Protein AF-A0A835IR93-F1 (afdb_monomer)

Structure (mmCIF, N/CA/C/O backbone):
data_AF-A0A835IR93-F1
#
_entry.id   AF-A0A835IR93-F1
#
loop_
_atom_site.group_PDB
_atom_site.id
_atom_site.type_symbol
_atom_site.label_atom_id
_atom_site.label_alt_id
_atom_site.label_comp_id
_atom_site.label_asym_id
_atom_site.label_entity_id
_atom_site.label_seq_id
_atom_site.pdbx_PDB_ins_code
_atom_site.Cartn_x
_atom_site.Cartn_y
_atom_site.Cartn_z
_atom_site.occupancy
_atom_site.B_iso_or_equiv
_atom_site.auth_seq_id
_atom_site.auth_comp_id
_atom_site.auth_asym_id
_atom_site.auth_atom_id
_atom_site.pdbx_PDB_model_num
ATOM 1 N N . MET A 1 1 ? 4.627 -2.041 6.752 1.00 59.19 1 MET A N 1
ATOM 2 C CA . MET A 1 1 ? 4.363 -0.777 6.028 1.00 59.19 1 MET A CA 1
ATOM 3 C C . MET A 1 1 ? 5.658 -0.042 5.665 1.00 59.19 1 MET A C 1
ATOM 5 O O . MET A 1 1 ? 5.769 0.355 4.519 1.00 59.19 1 MET A O 1
ATOM 9 N N . GLY A 1 2 ? 6.655 0.078 6.559 1.00 70.69 2 GLY A N 1
ATOM 10 C CA . GLY A 1 2 ? 7.884 0.854 6.286 1.00 70.69 2 GLY A CA 1
ATOM 11 C C . GLY A 1 2 ? 8.776 0.344 5.141 1.00 70.69 2 GLY A C 1
ATOM 12 O O . GLY A 1 2 ? 9.080 1.105 4.232 1.00 70.69 2 GLY A O 1
ATOM 13 N N . LEU A 1 3 ? 9.144 -0.945 5.139 1.00 78.69 3 LEU A N 1
ATOM 14 C CA . LEU A 1 3 ? 10.035 -1.520 4.114 1.00 78.69 3 LEU A CA 1
ATOM 15 C C . LEU A 1 3 ? 9.452 -1.442 2.692 1.00 78.69 3 LEU A C 1
ATOM 17 O O . LEU A 1 3 ? 10.138 -1.020 1.769 1.00 78.69 3 LEU A O 1
ATOM 21 N N . GLY A 1 4 ? 8.171 -1.787 2.525 1.00 78.69 4 GLY A N 1
ATOM 22 C CA . GLY A 1 4 ? 7.504 -1.720 1.219 1.00 78.69 4 GLY A CA 1
ATOM 23 C C . GLY A 1 4 ? 7.397 -0.294 0.669 1.00 78.69 4 GLY A C 1
ATOM 24 O O . GLY A 1 4 ? 7.617 -0.081 -0.519 1.00 78.69 4 GLY A O 1
ATOM 25 N N . TYR A 1 5 ? 7.126 0.693 1.531 1.00 81.75 5 TYR A N 1
ATOM 26 C CA . TYR A 1 5 ? 7.089 2.098 1.121 1.00 81.75 5 TYR A CA 1
ATOM 27 C C . TYR A 1 5 ? 8.479 2.624 0.733 1.00 81.75 5 TYR A C 1
ATOM 29 O O . TYR A 1 5 ? 8.605 3.306 -0.278 1.00 81.75 5 TYR A O 1
ATOM 37 N N . ALA A 1 6 ? 9.528 2.260 1.479 1.00 85.31 6 ALA A N 1
ATOM 38 C CA . ALA A 1 6 ? 10.903 2.647 1.161 1.00 85.31 6 ALA A CA 1
ATOM 39 C C . ALA A 1 6 ? 11.364 2.091 -0.198 1.00 85.31 6 ALA A C 1
ATOM 41 O O . ALA A 1 6 ? 11.922 2.829 -1.007 1.00 85.31 6 ALA A O 1
ATOM 42 N N . LEU A 1 7 ? 11.072 0.814 -0.475 1.00 86.31 7 LEU A N 1
ATOM 43 C CA . LEU A 1 7 ? 11.354 0.194 -1.774 1.00 86.31 7 LEU A CA 1
ATOM 44 C C . LEU A 1 7 ? 10.562 0.865 -2.906 1.00 86.31 7 LEU A C 1
ATOM 46 O O . LEU A 1 7 ? 11.132 1.164 -3.953 1.00 86.31 7 LEU A O 1
ATOM 50 N N . GLY A 1 8 ? 9.278 1.163 -2.680 1.00 84.94 8 GLY A N 1
ATOM 51 C CA . GLY A 1 8 ? 8.444 1.889 -3.641 1.00 84.94 8 GLY A CA 1
ATOM 52 C C . GLY A 1 8 ? 8.968 3.297 -3.942 1.00 84.94 8 GLY A C 1
ATOM 53 O O . GLY A 1 8 ? 9.052 3.683 -5.104 1.00 84.94 8 GLY A O 1
ATOM 54 N N . PHE A 1 9 ? 9.387 4.042 -2.916 1.00 88.31 9 PHE A N 1
ATOM 55 C CA . PHE A 1 9 ? 9.979 5.376 -3.062 1.00 88.31 9 PHE A CA 1
ATOM 56 C C . PHE A 1 9 ? 11.307 5.332 -3.828 1.00 88.31 9 PHE A C 1
ATOM 58 O O . PHE A 1 9 ? 11.512 6.119 -4.751 1.00 88.31 9 PHE A O 1
ATOM 65 N N . ALA A 1 10 ? 12.190 4.383 -3.499 1.00 89.69 10 ALA A N 1
ATOM 66 C CA . ALA A 1 10 ? 13.460 4.208 -4.200 1.00 89.69 10 ALA A CA 1
ATOM 67 C C . ALA A 1 10 ? 13.247 3.863 -5.685 1.00 89.69 10 ALA A C 1
ATOM 69 O O . ALA A 1 10 ? 13.879 4.465 -6.558 1.00 89.69 10 ALA A O 1
ATOM 70 N N . GLY A 1 11 ? 12.318 2.948 -5.980 1.00 85.75 11 GLY A N 1
ATOM 71 C CA . GLY A 1 11 ? 11.930 2.598 -7.348 1.00 85.75 11 GLY A CA 1
ATOM 72 C C . GLY A 1 11 ? 11.356 3.787 -8.119 1.00 85.75 11 GLY A C 1
ATOM 73 O O . GLY A 1 11 ? 11.765 4.038 -9.250 1.00 85.75 11 GLY A O 1
ATOM 74 N N . PHE A 1 12 ? 10.483 4.575 -7.488 1.00 87.31 12 PHE A N 1
ATOM 75 C CA . PHE A 1 12 ? 9.892 5.775 -8.082 1.00 87.31 1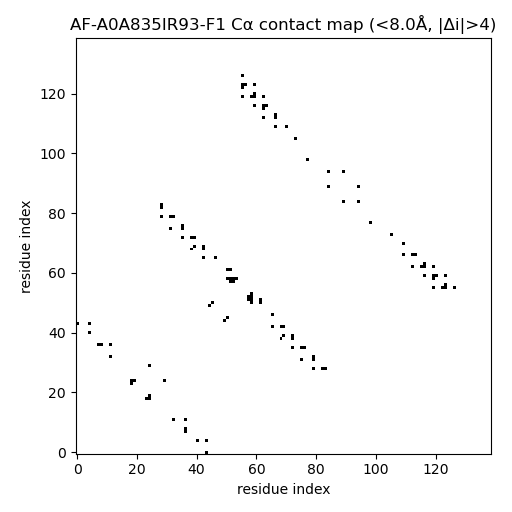2 PHE A CA 1
ATOM 76 C C . PHE A 1 12 ? 10.944 6.841 -8.431 1.00 87.31 12 PHE A C 1
ATOM 78 O O . PHE A 1 12 ? 10.988 7.311 -9.568 1.00 87.31 12 PHE A O 1
ATOM 85 N N . VAL A 1 13 ? 11.847 7.175 -7.500 1.00 88.69 13 VAL A N 1
ATOM 86 C CA . VAL A 1 13 ? 12.947 8.131 -7.746 1.00 88.69 13 VAL A CA 1
ATOM 87 C C . VAL A 1 13 ? 13.867 7.641 -8.864 1.00 88.69 13 VAL A C 1
ATOM 89 O O . VAL A 1 13 ? 14.269 8.417 -9.733 1.00 88.69 13 VAL A O 1
ATOM 92 N N . THR A 1 14 ? 14.171 6.343 -8.873 1.00 87.75 14 THR A N 1
ATOM 93 C CA . THR A 1 14 ? 14.994 5.722 -9.918 1.00 87.75 14 THR A CA 1
ATOM 94 C C . THR A 1 14 ? 14.313 5.822 -11.285 1.00 87.75 14 THR A C 1
ATOM 96 O O . THR A 1 14 ? 14.947 6.239 -12.254 1.00 87.75 14 THR A O 1
ATOM 99 N N . GLY A 1 15 ? 13.008 5.537 -11.354 1.00 81.31 15 GLY A N 1
ATOM 100 C CA . GLY A 1 15 ? 12.198 5.662 -12.567 1.00 81.31 15 GLY A CA 1
ATOM 101 C C . GLY A 1 15 ? 12.131 7.093 -13.108 1.00 81.31 15 GLY A C 1
ATOM 102 O O . GLY A 1 15 ? 12.300 7.301 -14.309 1.00 81.31 15 GLY A O 1
ATOM 103 N N . LEU A 1 16 ? 11.982 8.099 -12.235 1.00 84.38 16 LEU A N 1
ATOM 104 C CA . LEU A 1 16 ? 12.033 9.512 -12.636 1.00 84.38 16 LEU A CA 1
ATOM 105 C C . LEU A 1 16 ? 13.399 9.894 -13.223 1.00 84.38 16 LEU A C 1
ATOM 107 O O . LEU A 1 16 ? 13.461 10.584 -14.242 1.00 84.38 16 LEU A O 1
ATOM 111 N N . LYS A 1 17 ? 14.492 9.420 -12.610 1.00 83.38 17 LYS A N 1
ATOM 112 C CA . LYS A 1 17 ? 15.857 9.702 -13.074 1.00 83.38 17 LYS A CA 1
ATOM 113 C C . LYS A 1 17 ? 16.128 9.090 -14.454 1.00 83.38 17 LYS A C 1
ATOM 115 O O . LYS A 1 17 ? 16.646 9.785 -15.323 1.00 83.38 17 LYS A O 1
ATOM 120 N N . LEU A 1 18 ? 15.717 7.839 -14.674 1.00 81.00 18 LEU A N 1
ATOM 121 C CA . LEU A 1 18 ? 15.824 7.142 -15.967 1.00 81.00 18 LEU A CA 1
ATOM 122 C C . LEU A 1 18 ? 14.945 7.777 -17.061 1.00 81.00 18 LEU A C 1
ATOM 124 O O . LEU A 1 18 ? 15.361 7.900 -18.216 1.00 81.00 18 LEU A O 1
ATOM 128 N N . GLY A 1 19 ? 13.735 8.220 -16.708 1.00 74.62 19 GLY A N 1
ATOM 129 C CA . GLY A 1 19 ? 12.828 8.901 -17.637 1.00 74.62 19 GLY A CA 1
ATOM 130 C C . GLY A 1 19 ? 13.312 10.293 -18.058 1.00 74.62 19 GLY A C 1
ATOM 131 O O . GLY A 1 19 ? 13.003 10.746 -19.156 1.00 74.62 19 GLY A O 1
ATOM 132 N N . SER A 1 20 ? 14.095 10.971 -17.214 1.00 73.00 20 SER A N 1
ATOM 133 C CA . SER A 1 20 ? 14.696 12.267 -17.550 1.00 73.00 20 SER A CA 1
ATOM 134 C C . SER A 1 20 ? 15.949 12.146 -18.424 1.00 73.00 20 SER A C 1
ATOM 136 O O . SER A 1 20 ? 16.279 13.105 -19.116 1.00 73.00 20 SER A O 1
ATOM 138 N N . SER A 1 21 ? 16.657 11.010 -18.393 1.00 67.69 21 SER A N 1
ATOM 139 C CA . SER A 1 21 ? 17.920 10.813 -19.122 1.00 67.69 21 SER A CA 1
ATOM 140 C C . SER A 1 21 ? 17.763 10.190 -20.513 1.00 67.69 21 SER A C 1
ATOM 142 O O . SER A 1 21 ? 18.691 10.250 -21.308 1.00 67.69 21 SER A O 1
ATOM 144 N N . SER A 1 22 ? 16.620 9.569 -20.812 1.00 61.94 22 SER A N 1
ATOM 145 C CA . SER A 1 22 ? 16.396 8.795 -22.046 1.00 61.94 22 SER A CA 1
ATOM 146 C C . SER A 1 22 ? 15.860 9.612 -23.230 1.00 61.94 22 SER A C 1
ATOM 148 O O . SER A 1 22 ? 15.735 9.073 -24.326 1.00 61.94 22 SER A O 1
ATOM 150 N N . GLY A 1 23 ? 15.530 10.896 -23.046 1.00 56.31 23 GLY A N 1
ATOM 151 C CA . GLY A 1 23 ? 15.059 11.798 -24.114 1.00 56.31 23 GLY A CA 1
ATOM 152 C C . GLY A 1 23 ? 13.662 11.491 -24.684 1.00 56.31 23 GLY A C 1
ATOM 153 O O . GLY A 1 23 ? 13.033 12.379 -25.254 1.00 56.31 23 GLY A O 1
ATOM 154 N N . VAL A 1 24 ? 13.133 10.279 -24.480 1.00 57.88 24 VAL A N 1
ATOM 155 C CA . VAL A 1 24 ? 11.806 9.828 -24.925 1.00 57.88 24 VAL A CA 1
ATOM 156 C C . VAL A 1 24 ? 10.866 9.756 -23.721 1.00 57.88 24 VAL A C 1
ATOM 158 O O . VAL A 1 24 ? 10.928 8.829 -22.915 1.00 57.88 24 VAL A O 1
ATOM 161 N N . GLN A 1 25 ? 9.972 10.737 -23.578 1.00 60.19 25 GLN A N 1
ATOM 162 C CA . GLN A 1 25 ? 8.983 10.731 -22.498 1.00 60.19 25 GLN A CA 1
ATOM 163 C C . GLN A 1 25 ? 7.759 9.889 -22.877 1.00 60.19 25 GLN A C 1
ATOM 165 O O . GLN A 1 25 ? 6.899 10.326 -23.640 1.00 60.19 25 GLN A O 1
ATOM 170 N N . HIS A 1 26 ? 7.629 8.701 -22.282 1.00 64.62 26 HIS A N 1
ATOM 171 C CA . HIS A 1 26 ? 6.361 7.966 -22.267 1.00 64.62 26 HIS A CA 1
ATOM 172 C C . HIS A 1 26 ? 5.402 8.607 -21.254 1.00 64.62 26 HIS A C 1
ATOM 174 O O . HIS A 1 26 ? 5.277 8.174 -20.108 1.00 64.62 26 HIS A O 1
ATOM 180 N N . ASN A 1 27 ? 4.743 9.685 -21.685 1.00 70.25 27 ASN A N 1
ATOM 181 C CA . ASN A 1 27 ? 3.897 10.526 -20.833 1.00 70.25 27 ASN A CA 1
ATOM 182 C C . ASN A 1 27 ? 2.763 9.753 -20.142 1.00 70.25 27 ASN A C 1
ATOM 184 O O . ASN A 1 27 ? 2.454 10.041 -18.990 1.00 70.25 27 ASN A O 1
ATOM 188 N N . VAL A 1 28 ? 2.175 8.752 -20.807 1.00 74.00 28 VAL A N 1
ATOM 189 C CA . VAL A 1 28 ? 1.074 7.952 -20.241 1.00 74.00 28 VAL A CA 1
ATOM 190 C C . VAL A 1 28 ? 1.556 7.104 -19.061 1.00 74.00 28 VAL A C 1
ATOM 192 O O . VAL A 1 28 ? 1.031 7.253 -17.961 1.00 74.00 28 VAL A O 1
ATOM 195 N N . HIS A 1 29 ? 2.601 6.294 -19.262 1.00 78.88 29 HIS A N 1
ATOM 196 C CA . HIS A 1 29 ? 3.190 5.458 -18.212 1.00 78.88 29 HIS A CA 1
ATOM 197 C C . HIS A 1 29 ? 3.729 6.299 -17.046 1.00 78.88 29 HIS A C 1
ATOM 199 O O . HIS A 1 29 ? 3.488 5.994 -15.885 1.00 78.88 29 HIS A O 1
ATOM 205 N N . ARG A 1 30 ? 4.395 7.430 -17.326 1.00 79.06 30 ARG A N 1
ATOM 206 C CA . ARG A 1 30 ? 4.902 8.305 -16.258 1.00 79.06 30 ARG A CA 1
ATOM 207 C C . ARG A 1 30 ? 3.778 8.915 -15.421 1.00 79.06 30 ARG A C 1
ATOM 209 O O . ARG A 1 30 ? 3.895 8.975 -14.200 1.00 79.06 30 ARG A O 1
ATOM 216 N N . ASN A 1 31 ? 2.710 9.395 -16.055 1.00 82.62 31 ASN A N 1
ATOM 217 C CA . ASN A 1 31 ? 1.604 10.026 -15.338 1.00 82.62 31 ASN A CA 1
ATOM 218 C C . ASN A 1 31 ? 0.859 9.018 -14.468 1.00 82.62 31 ASN A C 1
ATOM 220 O O . ASN A 1 31 ? 0.522 9.325 -13.325 1.00 82.62 31 ASN A O 1
ATOM 224 N N . LEU A 1 32 ? 0.637 7.816 -14.987 1.00 84.44 32 LEU A N 1
ATOM 225 C CA . LEU A 1 32 ? -0.063 6.772 -14.261 1.00 84.44 32 LEU A CA 1
ATOM 226 C C . LEU A 1 32 ? 0.820 6.207 -13.116 1.00 84.44 32 LEU A C 1
ATOM 228 O O . LEU A 1 32 ? 0.306 6.018 -12.010 1.00 84.44 32 LEU A O 1
ATOM 232 N N . ALA A 1 33 ? 2.152 6.156 -13.274 1.00 84.75 33 ALA A N 1
ATOM 233 C CA . ALA A 1 33 ? 3.102 5.865 -12.192 1.00 84.75 33 ALA A CA 1
ATOM 234 C C . ALA A 1 33 ? 3.097 6.935 -11.085 1.00 84.75 33 ALA A C 1
ATOM 236 O O . ALA A 1 33 ? 3.130 6.605 -9.898 1.00 84.75 33 ALA A O 1
ATOM 237 N N . ILE A 1 34 ? 3.030 8.223 -11.450 1.00 87.94 34 ILE A N 1
ATOM 238 C CA . ILE A 1 34 ? 2.914 9.335 -10.490 1.00 87.94 34 ILE A CA 1
ATOM 239 C C . ILE A 1 34 ? 1.597 9.230 -9.719 1.00 87.94 34 ILE A C 1
ATOM 241 O O . ILE A 1 34 ? 1.610 9.300 -8.492 1.00 87.94 34 ILE A O 1
ATOM 245 N N . VAL A 1 35 ? 0.473 9.007 -10.407 1.00 89.62 35 VAL A N 1
ATOM 246 C CA . VAL A 1 35 ? -0.838 8.832 -9.763 1.00 89.62 35 VAL A CA 1
ATOM 247 C C . VAL A 1 35 ? -0.814 7.644 -8.802 1.00 89.62 35 VAL A C 1
ATOM 249 O O . VAL A 1 35 ? -1.219 7.789 -7.647 1.00 89.62 35 VAL A O 1
ATOM 252 N N . LEU A 1 36 ? -0.284 6.496 -9.233 1.00 89.12 36 LEU A N 1
ATOM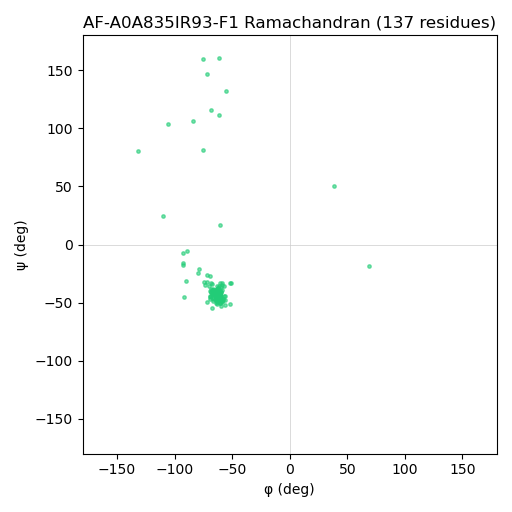 253 C CA . LEU A 1 36 ? -0.121 5.313 -8.388 1.00 89.12 36 LEU A CA 1
ATOM 254 C C . LEU A 1 36 ? 0.709 5.633 -7.137 1.00 89.12 36 LEU A C 1
ATOM 256 O O . LEU A 1 36 ? 0.305 5.294 -6.022 1.00 89.12 36 LEU A O 1
ATOM 260 N N . PHE A 1 37 ? 1.844 6.315 -7.307 1.00 88.88 37 PHE A N 1
ATOM 261 C CA . PHE A 1 37 ? 2.741 6.672 -6.211 1.00 88.88 37 PHE A CA 1
ATOM 262 C C . PHE A 1 37 ? 2.099 7.661 -5.226 1.00 88.88 37 PHE A C 1
ATOM 264 O O . PHE A 1 37 ? 2.202 7.485 -4.007 1.00 88.88 37 PHE A O 1
ATOM 271 N N . THR A 1 38 ? 1.383 8.671 -5.723 1.00 91.19 38 THR A N 1
ATOM 272 C CA . THR A 1 38 ? 0.656 9.643 -4.896 1.00 91.19 38 THR A CA 1
ATOM 273 C C . THR A 1 38 ? -0.459 8.973 -4.095 1.00 91.19 38 THR A C 1
ATOM 275 O O . THR A 1 38 ? -0.537 9.169 -2.880 1.00 91.19 38 THR A O 1
ATOM 278 N N . VAL A 1 39 ? -1.287 8.135 -4.729 1.00 89.06 39 VAL A N 1
ATOM 279 C CA . VAL A 1 39 ? -2.371 7.402 -4.046 1.00 89.06 39 VAL A CA 1
ATOM 280 C C . VAL A 1 39 ? -1.799 6.410 -3.024 1.00 89.06 39 VAL A C 1
ATOM 282 O O . VAL A 1 39 ? -2.305 6.311 -1.904 1.00 89.06 39 VAL A O 1
ATOM 285 N N . GLY A 1 40 ? -0.698 5.730 -3.357 1.00 88.69 40 GLY A N 1
ATOM 286 C CA . GLY A 1 40 ? 0.030 4.847 -2.441 1.00 88.69 40 GLY A CA 1
ATOM 287 C C . GLY A 1 40 ? 0.616 5.572 -1.228 1.00 88.69 40 GLY A C 1
ATOM 288 O O . GLY A 1 40 ? 0.486 5.101 -0.096 1.00 88.69 40 GLY A O 1
ATOM 289 N N . SER A 1 41 ? 1.202 6.750 -1.432 1.00 88.69 41 SER A N 1
ATOM 290 C CA . SER A 1 41 ? 1.732 7.581 -0.345 1.00 88.69 41 SER A CA 1
ATOM 291 C C . SER A 1 41 ? 0.614 8.084 0.563 1.00 88.69 41 SER A C 1
ATOM 293 O O . SER A 1 41 ? 0.728 8.014 1.787 1.00 88.69 41 SER A O 1
ATOM 295 N N . PHE A 1 42 ? -0.515 8.494 -0.020 1.00 88.38 42 PHE A N 1
ATOM 296 C CA . PHE A 1 42 ? -1.705 8.876 0.735 1.00 88.38 42 PHE A CA 1
ATOM 297 C C . PHE A 1 42 ? -2.229 7.722 1.606 1.00 88.38 42 PHE A C 1
ATOM 299 O O . PHE A 1 42 ? -2.488 7.919 2.793 1.00 88.38 42 PHE A O 1
ATOM 306 N N . GLN A 1 43 ? -2.297 6.497 1.074 1.00 88.56 43 GLN A N 1
ATOM 307 C CA . GLN A 1 43 ? -2.668 5.294 1.833 1.00 88.56 43 GLN A CA 1
ATOM 308 C C . GLN A 1 43 ? -1.758 5.072 3.053 1.00 88.56 43 GLN A C 1
ATOM 310 O O . GLN A 1 43 ? -2.248 4.773 4.143 1.00 88.56 43 GLN A O 1
ATOM 315 N N . VAL A 1 44 ? -0.437 5.219 2.900 1.00 86.88 44 VAL A N 1
ATOM 316 C CA . VAL A 1 44 ? 0.523 5.050 4.008 1.00 86.88 44 VAL A CA 1
ATOM 317 C C . VAL A 1 44 ? 0.369 6.160 5.048 1.00 86.88 44 VAL A C 1
ATOM 319 O O . VAL A 1 44 ? 0.336 5.869 6.246 1.00 86.88 44 VAL A O 1
ATOM 322 N N . LEU A 1 45 ? 0.194 7.409 4.613 1.00 86.12 45 LEU A N 1
ATOM 323 C CA . LEU A 1 45 ? -0.035 8.548 5.506 1.00 86.12 45 LEU A CA 1
ATOM 324 C C . LEU A 1 45 ? -1.317 8.377 6.328 1.00 86.12 45 LEU A C 1
ATOM 326 O O . LEU A 1 45 ? -1.286 8.520 7.548 1.00 86.12 45 LEU A O 1
ATOM 330 N N . VAL A 1 46 ? -2.431 7.987 5.705 1.00 84.44 46 VAL A N 1
ATOM 331 C CA . VAL A 1 46 ? -3.695 7.718 6.417 1.00 84.44 46 VAL A CA 1
ATOM 332 C C . VAL A 1 46 ? -3.544 6.542 7.394 1.00 84.44 46 VAL A C 1
ATOM 334 O O . VAL A 1 46 ? -4.100 6.572 8.496 1.00 84.44 46 VAL A O 1
ATOM 337 N N . ALA A 1 47 ? -2.751 5.526 7.038 1.00 84.00 47 ALA A N 1
ATOM 338 C CA . ALA A 1 47 ? -2.510 4.371 7.902 1.00 84.00 47 ALA A CA 1
ATOM 339 C C . ALA A 1 47 ? -1.695 4.724 9.153 1.00 84.00 47 ALA A C 1
ATOM 341 O O . ALA A 1 47 ? -1.942 4.171 10.228 1.00 84.00 47 ALA A O 1
ATOM 342 N N . MET A 1 48 ? -0.703 5.605 9.001 1.00 80.75 48 MET A N 1
ATOM 343 C CA . MET A 1 48 ? 0.255 5.942 10.055 1.00 80.75 48 MET A CA 1
ATOM 344 C C . MET A 1 48 ? -0.197 7.136 10.898 1.00 80.75 48 MET A C 1
ATOM 346 O O . MET A 1 48 ? -0.139 7.066 12.123 1.00 80.75 48 MET A O 1
ATOM 350 N N . CYS A 1 49 ? -0.682 8.206 10.268 1.00 76.62 49 CYS A N 1
ATOM 351 C CA . CYS A 1 49 ? -1.018 9.462 10.939 1.00 76.62 49 CYS A CA 1
ATOM 352 C C . CYS A 1 49 ? -2.468 9.510 11.432 1.00 76.62 49 CYS A C 1
ATOM 354 O O . CYS A 1 49 ? -2.747 10.138 12.449 1.00 76.62 49 CYS A O 1
ATOM 356 N N . LEU A 1 50 ? -3.398 8.839 10.7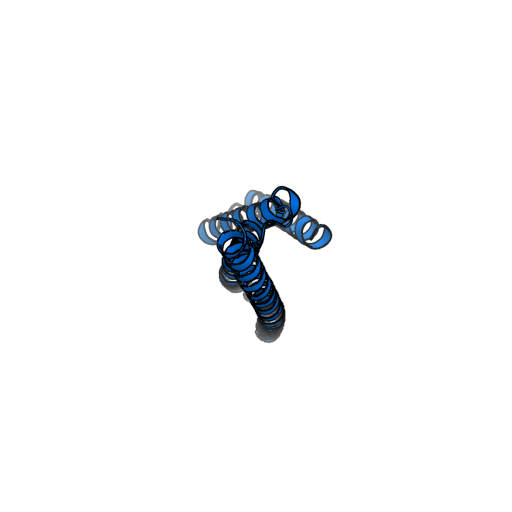42 1.00 75.62 50 LEU A N 1
ATOM 357 C CA . LEU A 1 50 ? -4.839 8.950 11.008 1.00 75.62 50 LEU A CA 1
ATOM 358 C C . LEU A 1 50 ? -5.442 7.685 11.623 1.00 75.62 50 LEU A C 1
ATOM 360 O O . LEU A 1 50 ? -6.647 7.462 11.515 1.00 75.62 50 LEU A O 1
ATOM 364 N N . ARG A 1 51 ? -4.631 6.856 12.299 1.00 74.31 51 ARG A N 1
ATOM 365 C CA . ARG A 1 51 ? -5.128 5.664 12.999 1.00 74.31 51 ARG A CA 1
ATOM 366 C C . ARG A 1 51 ? -6.113 6.081 14.105 1.00 74.31 51 ARG A C 1
ATOM 368 O O . ARG A 1 51 ? -5.682 6.629 15.122 1.00 74.31 51 ARG A O 1
ATOM 375 N N . PRO A 1 52 ? -7.418 5.787 13.980 1.00 70.75 52 PRO A N 1
ATOM 376 C CA . PRO A 1 52 ? -8.397 6.298 14.923 1.00 70.75 52 PRO A CA 1
ATOM 377 C C . PRO A 1 52 ? -8.300 5.619 16.289 1.00 70.75 52 PRO A C 1
ATOM 379 O O . PRO A 1 52 ? -8.043 4.411 16.386 1.00 70.75 52 PRO A O 1
ATOM 382 N N . LYS A 1 53 ? -8.594 6.374 17.357 1.00 66.31 53 LYS A N 1
ATOM 383 C CA . LYS A 1 53 ? -8.903 5.801 18.679 1.00 66.31 53 LYS A CA 1
ATOM 384 C C . LYS A 1 53 ? -10.163 4.922 18.573 1.00 66.31 53 LYS A C 1
ATOM 386 O O . LYS A 1 53 ? -10.897 5.021 17.596 1.00 66.31 53 LYS A O 1
ATOM 391 N N . LYS A 1 54 ? -10.375 4.016 19.542 1.00 57.44 54 LYS A N 1
ATOM 392 C CA . LYS A 1 54 ? -11.310 2.859 19.507 1.00 57.44 54 LYS A CA 1
ATOM 393 C C . LYS A 1 54 ? -12.807 3.181 19.310 1.00 57.44 54 LYS A C 1
ATOM 395 O O . LYS A 1 54 ? -13.634 2.311 19.559 1.00 57.44 54 LYS A O 1
ATOM 400 N N . ASP A 1 55 ? -13.175 4.369 18.852 1.00 64.56 55 ASP A N 1
ATOM 401 C CA . ASP A 1 55 ? -14.561 4.665 18.553 1.00 64.56 55 ASP A CA 1
ATOM 402 C C . ASP A 1 55 ? -15.033 3.850 17.336 1.00 64.56 55 ASP A C 1
ATOM 404 O O . ASP A 1 55 ? -14.511 3.952 16.218 1.00 64.56 55 ASP A O 1
ATOM 408 N N . HIS A 1 56 ? -15.996 2.973 17.599 1.00 67.62 56 HIS A N 1
ATOM 409 C CA . HIS A 1 56 ? -16.481 1.912 16.722 1.00 67.62 56 HIS A CA 1
ATOM 410 C C . HIS A 1 56 ? -16.869 2.382 15.307 1.00 67.62 56 HIS A C 1
ATOM 412 O O . HIS A 1 56 ? -16.647 1.657 14.338 1.00 67.62 56 HIS A O 1
ATOM 418 N N . LYS A 1 57 ? -17.389 3.609 15.151 1.00 72.38 57 LYS A N 1
ATOM 419 C CA . LYS A 1 57 ? -17.746 4.188 13.840 1.00 72.38 57 LYS A CA 1
ATOM 420 C C . LYS A 1 57 ? -16.514 4.564 13.018 1.00 72.38 57 LYS A C 1
ATOM 422 O O . LYS A 1 57 ? -16.400 4.182 11.856 1.00 72.38 57 LYS A O 1
ATOM 427 N N . LEU A 1 58 ? -15.577 5.293 13.619 1.00 78.75 58 LEU A N 1
ATOM 428 C CA . LEU A 1 58 ? -14.422 5.852 12.915 1.00 78.75 58 LEU A CA 1
ATOM 429 C C . LEU A 1 58 ? -13.437 4.756 12.486 1.00 78.75 58 LEU A C 1
ATOM 431 O O . LEU A 1 58 ? -12.896 4.801 11.383 1.00 78.75 58 LEU A O 1
ATOM 435 N N . ARG A 1 59 ? -13.276 3.708 13.305 1.00 79.06 59 ARG A N 1
ATOM 436 C CA . ARG A 1 59 ? -12.441 2.545 12.965 1.00 79.06 59 ARG A CA 1
ATOM 437 C C . ARG A 1 59 ? -13.015 1.704 11.822 1.00 79.06 59 ARG A C 1
ATOM 439 O O . ARG A 1 59 ? -12.243 1.165 11.032 1.00 79.06 59 ARG A O 1
ATOM 446 N N . PHE A 1 60 ? -14.340 1.616 11.710 1.00 79.81 60 PHE A N 1
ATOM 447 C CA . PHE A 1 60 ? -15.008 0.948 10.592 1.00 79.81 60 PHE A CA 1
ATOM 448 C C . PHE A 1 60 ? -14.844 1.726 9.279 1.00 79.81 60 PHE A C 1
ATOM 450 O O . PHE A 1 60 ? -14.499 1.134 8.257 1.00 79.81 60 PHE A O 1
ATOM 457 N N . TYR A 1 61 ? -15.009 3.054 9.298 1.00 82.12 61 TYR A N 1
ATOM 458 C CA . TYR A 1 61 ? -14.753 3.891 8.118 1.00 82.12 61 TYR A CA 1
ATOM 459 C C . TYR A 1 61 ? -13.285 3.869 7.690 1.00 82.12 61 TYR A C 1
ATOM 461 O O . TYR A 1 61 ? -13.018 3.734 6.501 1.00 82.12 61 TYR A O 1
ATOM 469 N N . TRP A 1 62 ? -12.351 3.908 8.641 1.00 84.50 62 TRP A N 1
ATOM 470 C CA . TRP A 1 62 ? -10.917 3.773 8.370 1.00 84.50 62 TRP A CA 1
ATOM 471 C C . TRP A 1 62 ? -10.562 2.406 7.761 1.00 84.50 62 TRP A C 1
ATOM 473 O O . TRP A 1 62 ? -9.758 2.320 6.838 1.00 84.50 62 TRP A O 1
ATOM 483 N N . ALA A 1 63 ? -11.195 1.320 8.220 1.00 84.56 63 ALA A N 1
ATOM 484 C CA . ALA A 1 63 ? -11.011 -0.001 7.615 1.00 84.56 63 ALA A CA 1
ATOM 485 C C . ALA A 1 63 ? -11.556 -0.059 6.176 1.00 84.56 63 ALA A C 1
ATOM 487 O O . ALA A 1 63 ? -10.895 -0.613 5.297 1.00 84.56 63 ALA A O 1
ATOM 488 N N . LYS A 1 64 ? -12.725 0.551 5.915 1.00 85.62 64 LYS A N 1
ATOM 489 C CA . LYS A 1 64 ? -13.291 0.657 4.559 1.00 85.62 64 LYS A CA 1
ATOM 490 C C . LYS A 1 64 ? -12.433 1.504 3.631 1.00 85.62 64 LYS A C 1
ATOM 492 O O . LYS A 1 64 ? -12.172 1.072 2.513 1.00 85.62 64 LYS A O 1
ATOM 497 N N . SER A 1 65 ? -11.987 2.677 4.076 1.00 84.81 65 SER A N 1
ATOM 498 C CA . SER A 1 65 ? -11.147 3.548 3.253 1.00 84.81 65 SER A CA 1
ATOM 499 C C . SER A 1 65 ? -9.846 2.846 2.877 1.00 84.81 65 SER A C 1
ATOM 501 O O . SER A 1 65 ? -9.477 2.849 1.707 1.00 84.81 65 SER A O 1
ATOM 503 N N . HIS A 1 66 ? -9.206 2.149 3.821 1.00 84.62 66 HIS A N 1
ATOM 504 C CA . HIS A 1 66 ? -8.002 1.375 3.528 1.00 84.62 66 HIS A CA 1
ATOM 505 C C . HIS A 1 66 ? -8.223 0.239 2.532 1.00 84.62 66 HIS A C 1
ATOM 507 O O . HIS A 1 66 ? -7.339 0.003 1.709 1.00 84.62 66 HIS A O 1
ATOM 513 N N . LEU A 1 67 ? -9.365 -0.452 2.593 1.00 85.62 67 LEU A N 1
ATOM 514 C CA . LEU A 1 67 ? -9.709 -1.504 1.637 1.00 85.62 67 LEU A CA 1
ATOM 515 C C . LEU A 1 67 ? -9.922 -0.933 0.230 1.00 85.62 67 LEU A C 1
ATOM 517 O O . LEU A 1 67 ? -9.337 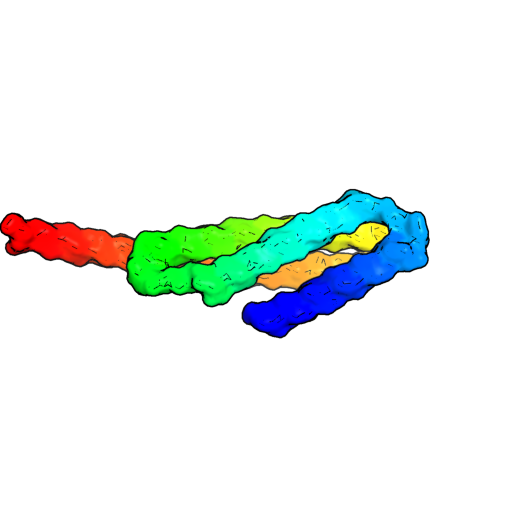-1.440 -0.721 1.00 85.62 67 LEU A O 1
ATOM 521 N N . VAL A 1 68 ? -10.717 0.133 0.106 1.00 87.69 68 VAL A N 1
ATOM 522 C CA . VAL A 1 68 ? -11.035 0.755 -1.190 1.00 87.69 68 VAL A CA 1
ATOM 523 C C . VAL A 1 68 ? -9.781 1.337 -1.836 1.00 87.69 68 VAL A C 1
ATOM 525 O O . VAL A 1 68 ? -9.476 1.010 -2.977 1.00 87.69 68 VAL A O 1
ATOM 528 N N . ILE A 1 69 ? -9.008 2.138 -1.097 1.00 88.19 69 ILE A N 1
ATOM 529 C CA . ILE A 1 69 ? -7.775 2.747 -1.615 1.00 88.19 69 ILE A CA 1
ATOM 530 C C . ILE A 1 69 ? -6.740 1.662 -1.949 1.00 88.19 69 ILE A C 1
ATOM 532 O O . ILE A 1 69 ? -6.076 1.742 -2.980 1.00 88.19 69 ILE A O 1
ATOM 536 N N . GLY A 1 70 ? -6.624 0.621 -1.117 1.00 85.81 70 GLY A N 1
ATOM 537 C CA . GLY A 1 70 ? -5.733 -0.512 -1.375 1.00 85.81 70 GLY A CA 1
ATOM 538 C C . GLY A 1 70 ? -6.092 -1.280 -2.650 1.00 85.81 70 GLY A C 1
ATOM 539 O O . GLY A 1 70 ? -5.200 -1.618 -3.424 1.00 85.81 70 GLY A O 1
ATOM 540 N N . LEU A 1 71 ? -7.386 -1.503 -2.901 1.00 86.56 71 LEU A N 1
ATOM 541 C CA . LEU A 1 71 ? -7.865 -2.149 -4.124 1.00 86.56 71 LEU A CA 1
ATOM 542 C C . LEU A 1 71 ? -7.598 -1.281 -5.362 1.00 86.56 71 LEU A C 1
ATOM 544 O O . LEU A 1 71 ? -7.138 -1.796 -6.377 1.00 86.56 71 LEU A O 1
ATOM 548 N N . SER A 1 72 ? -7.803 0.035 -5.265 1.00 88.25 72 SER A N 1
ATOM 549 C CA . SER A 1 72 ? -7.470 0.965 -6.349 1.00 88.25 72 SER A CA 1
ATOM 550 C C . SER A 1 72 ? -5.978 0.943 -6.688 1.00 88.25 72 SER A C 1
ATOM 552 O O . SER A 1 72 ? -5.629 0.902 -7.862 1.00 88.25 72 SER A O 1
ATOM 554 N N . ILE A 1 73 ? -5.093 0.916 -5.684 1.00 88.38 73 ILE A N 1
ATOM 555 C CA . ILE A 1 73 ? -3.635 0.807 -5.885 1.00 88.38 73 ILE A CA 1
ATOM 556 C C . ILE A 1 73 ? -3.275 -0.509 -6.582 1.00 88.38 73 ILE A C 1
ATOM 558 O O . ILE A 1 73 ? -2.431 -0.505 -7.473 1.00 88.38 73 ILE A O 1
ATOM 562 N N . LEU A 1 74 ? -3.914 -1.623 -6.211 1.00 85.69 74 LEU A N 1
ATOM 563 C CA . LEU A 1 74 ? -3.681 -2.920 -6.853 1.00 85.69 74 LEU A CA 1
ATOM 564 C C . LEU A 1 74 ? -4.055 -2.882 -8.342 1.00 85.69 74 LEU A C 1
ATOM 566 O O . LEU A 1 74 ? -3.254 -3.280 -9.182 1.00 85.69 74 LEU A O 1
ATOM 570 N N . ILE A 1 75 ? -5.241 -2.359 -8.668 1.00 84.75 75 ILE A N 1
ATOM 571 C CA . ILE A 1 75 ? -5.717 -2.241 -10.055 1.00 84.75 75 ILE A CA 1
ATOM 572 C C . ILE A 1 75 ? -4.803 -1.312 -10.861 1.00 84.75 75 ILE A C 1
ATOM 574 O O . ILE A 1 75 ? -4.349 -1.683 -11.941 1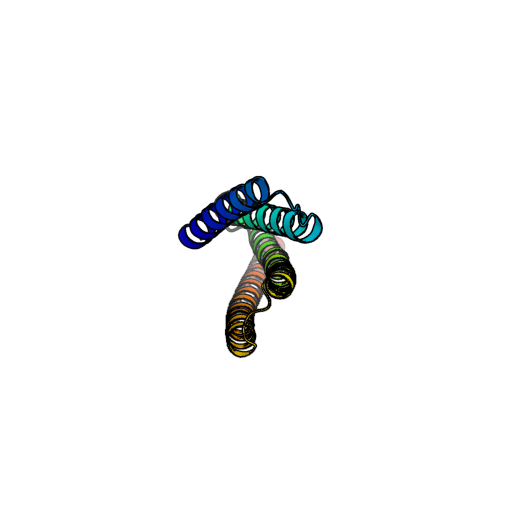.00 84.75 75 ILE A O 1
ATOM 578 N N . LEU A 1 76 ? -4.490 -0.129 -10.323 1.00 85.56 76 LEU A N 1
ATOM 579 C CA . LEU A 1 76 ? -3.588 0.828 -10.967 1.00 85.56 76 LEU A CA 1
ATOM 580 C C . LEU A 1 76 ? -2.190 0.231 -11.179 1.00 85.56 76 LEU A C 1
ATOM 582 O O . LEU A 1 76 ? -1.609 0.428 -12.239 1.00 85.56 76 LEU A O 1
ATOM 586 N N . GLY A 1 77 ? -1.682 -0.550 -10.221 1.00 83.62 77 GLY A N 1
ATOM 587 C CA . GLY A 1 77 ? -0.411 -1.265 -10.342 1.00 83.62 77 GLY A CA 1
ATOM 588 C C . GLY A 1 77 ? -0.407 -2.298 -11.470 1.00 83.62 77 GLY A C 1
ATOM 589 O O . GLY A 1 77 ? 0.555 -2.369 -12.230 1.00 83.62 77 GLY A O 1
ATOM 590 N N . ILE A 1 78 ? -1.491 -3.064 -11.629 1.00 82.38 78 ILE A N 1
ATOM 591 C CA . ILE A 1 78 ? -1.629 -4.022 -12.739 1.00 82.38 78 ILE A CA 1
ATOM 592 C C . ILE A 1 78 ? -1.590 -3.291 -14.087 1.00 82.38 78 ILE A C 1
ATOM 594 O O . ILE A 1 78 ? -0.873 -3.726 -14.990 1.00 82.38 78 ILE A O 1
ATOM 598 N N . ILE A 1 79 ? -2.317 -2.176 -14.218 1.00 8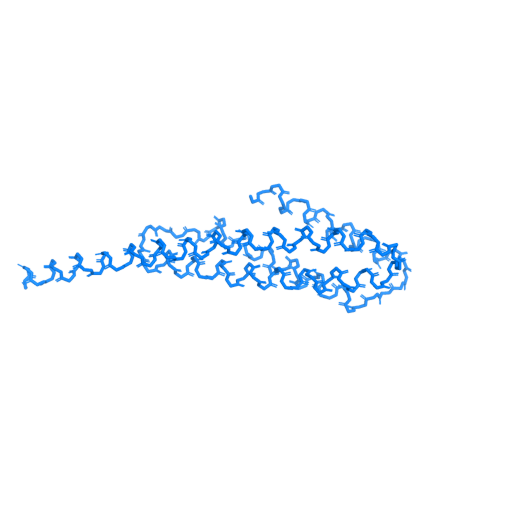3.50 79 ILE A N 1
ATOM 599 C CA . ILE A 1 79 ? -2.339 -1.377 -15.453 1.00 83.50 79 ILE A CA 1
ATOM 600 C C . ILE A 1 79 ? -0.941 -0.815 -15.739 1.00 83.50 79 ILE A C 1
ATOM 602 O O . ILE A 1 79 ? -0.417 -1.022 -16.832 1.00 83.50 79 ILE A O 1
ATOM 606 N N . GLU A 1 80 ? -0.304 -0.200 -14.743 1.00 82.62 80 GLU A N 1
ATOM 607 C CA . GLU A 1 80 ? 1.057 0.346 -14.824 1.00 82.62 80 GLU A CA 1
ATOM 608 C C . GLU A 1 80 ? 2.079 -0.664 -15.341 1.00 82.62 80 GLU A C 1
ATOM 610 O O . GLU A 1 80 ? 2.821 -0.409 -16.291 1.00 82.62 80 GLU A O 1
ATOM 615 N N . ILE A 1 81 ? 2.092 -1.850 -14.739 1.00 78.00 81 ILE A N 1
ATOM 616 C CA . ILE A 1 81 ? 3.005 -2.923 -15.122 1.00 78.00 81 ILE A CA 1
ATOM 617 C C . ILE A 1 81 ? 2.674 -3.434 -16.521 1.00 78.00 81 ILE A C 1
ATOM 619 O O . ILE A 1 81 ? 3.580 -3.753 -17.288 1.00 78.00 81 ILE A O 1
ATOM 623 N N . SER A 1 82 ? 1.390 -3.535 -16.871 1.00 75.94 82 SER A N 1
ATOM 624 C CA . SER A 1 82 ? 0.986 -4.000 -18.195 1.00 75.94 82 SER A CA 1
ATOM 625 C C . SER A 1 82 ? 1.485 -3.071 -19.306 1.00 75.94 82 SER A C 1
ATOM 627 O O . SER A 1 82 ? 1.946 -3.572 -20.333 1.00 75.94 82 SER A O 1
ATOM 629 N N . GLU A 1 83 ? 1.486 -1.757 -19.068 1.00 77.12 83 GLU A N 1
ATOM 630 C CA . GLU A 1 83 ? 2.063 -0.746 -19.958 1.00 77.12 83 GLU A CA 1
ATOM 631 C C . GLU A 1 83 ? 3.595 -0.839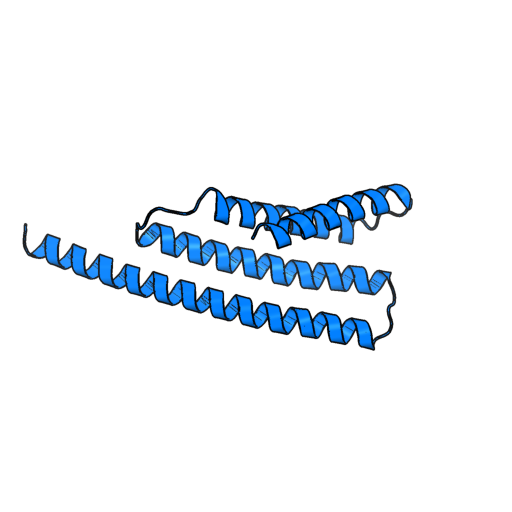 -19.995 1.00 77.12 83 GLU A C 1
ATOM 633 O O . GLU A 1 83 ? 4.183 -0.938 -21.072 1.00 77.12 83 GLU A O 1
ATOM 638 N N . GLY A 1 84 ? 4.256 -0.937 -18.837 1.00 71.19 84 GLY A N 1
ATOM 639 C CA . GLY A 1 84 ? 5.713 -1.114 -18.770 1.00 71.19 84 GLY A CA 1
ATOM 640 C C . GLY A 1 84 ? 6.207 -2.383 -19.482 1.00 71.19 84 GLY A C 1
ATOM 641 O O . GLY A 1 84 ? 7.215 -2.364 -20.185 1.00 71.19 84 GLY A O 1
ATOM 642 N N . LEU A 1 85 ? 5.467 -3.490 -19.374 1.00 73.38 85 LEU A N 1
ATOM 643 C CA . LEU A 1 85 ? 5.779 -4.750 -20.057 1.00 73.38 85 LEU A CA 1
ATOM 644 C C . LEU A 1 85 ? 5.519 -4.699 -21.566 1.00 73.38 85 LEU A C 1
ATOM 646 O O . LEU A 1 85 ? 6.137 -5.471 -22.296 1.00 73.38 85 LEU A O 1
ATOM 650 N N . ARG A 1 86 ? 4.604 -3.847 -22.048 1.00 69.38 86 ARG A N 1
ATOM 651 C CA . ARG A 1 86 ? 4.435 -3.608 -23.493 1.00 69.38 86 ARG A CA 1
ATOM 652 C C . ARG A 1 86 ? 5.648 -2.886 -24.075 1.00 69.38 86 ARG A C 1
ATOM 654 O O . ARG A 1 86 ? 6.011 -3.176 -25.205 1.00 69.38 86 ARG A O 1
ATOM 661 N N . LEU A 1 87 ? 6.284 -2.006 -23.299 1.00 69.06 87 LEU A N 1
ATOM 662 C CA . LEU A 1 87 ? 7.478 -1.267 -23.723 1.00 69.06 87 LEU A CA 1
ATOM 663 C C . LEU A 1 87 ? 8.749 -2.123 -23.757 1.00 69.06 87 LEU A C 1
ATOM 665 O O . LEU A 1 87 ? 9.631 -1.859 -24.565 1.00 69.06 87 LEU A O 1
ATOM 669 N N . LEU A 1 88 ? 8.862 -3.117 -22.871 1.00 67.94 88 LEU A N 1
ATOM 670 C CA . LEU A 1 88 ? 10.093 -3.898 -22.689 1.00 67.94 88 LEU A CA 1
ATOM 671 C C . LEU A 1 88 ? 10.172 -5.190 -23.527 1.00 67.94 88 LEU A C 1
ATOM 673 O O . LEU A 1 88 ? 11.193 -5.867 -23.467 1.00 67.94 88 LEU A O 1
ATOM 677 N N . GLU A 1 89 ? 9.090 -5.575 -24.217 1.00 69.69 89 GLU A N 1
ATOM 678 C CA . GLU A 1 89 ? 8.947 -6.838 -24.974 1.00 69.69 89 GLU A CA 1
ATOM 679 C C . GLU A 1 89 ? 9.584 -8.094 -24.318 1.00 69.69 89 GLU A C 1
ATOM 681 O O . GLU A 1 89 ? 10.334 -8.835 -24.958 1.00 69.69 89 GLU A O 1
ATOM 686 N N . PRO A 1 90 ? 9.315 -8.399 -23.033 1.00 68.56 90 PRO A N 1
ATOM 687 C CA . PRO A 1 90 ? 9.993 -9.495 -22.353 1.00 68.56 90 PRO A CA 1
ATOM 688 C C . PRO A 1 90 ? 9.473 -10.873 -22.787 1.00 68.56 90 PRO A C 1
ATOM 690 O O . PRO A 1 90 ? 8.333 -11.037 -23.233 1.00 68.56 90 PRO A O 1
ATOM 693 N N . ALA A 1 91 ? 10.290 -11.906 -22.560 1.00 73.75 91 ALA A N 1
ATOM 694 C CA . ALA A 1 91 ? 9.908 -13.293 -22.808 1.00 73.75 91 ALA A CA 1
ATOM 695 C C . ALA A 1 91 ? 8.612 -13.668 -22.058 1.00 73.75 91 ALA A C 1
ATOM 697 O O . ALA A 1 91 ? 8.470 -13.433 -20.854 1.00 73.75 91 ALA A O 1
ATOM 698 N N . LYS A 1 92 ? 7.671 -14.300 -22.776 1.00 71.81 92 LYS A N 1
ATOM 699 C CA . LYS A 1 92 ? 6.289 -14.570 -22.325 1.00 71.81 92 LYS A CA 1
ATOM 700 C C . LYS A 1 92 ? 6.191 -15.251 -20.946 1.00 71.81 92 LYS A C 1
ATOM 702 O O . LYS A 1 92 ? 5.255 -14.966 -20.203 1.00 71.81 92 LYS A O 1
ATOM 707 N N . GLY A 1 93 ? 7.157 -16.103 -20.585 1.00 73.44 93 GLY A N 1
ATOM 708 C CA . GLY A 1 93 ? 7.180 -16.818 -19.301 1.00 73.44 93 GLY A CA 1
ATOM 709 C C . GLY A 1 93 ? 7.357 -15.913 -18.074 1.00 73.44 93 GLY A C 1
ATOM 710 O O . GLY A 1 93 ? 6.640 -16.073 -17.089 1.00 73.44 93 GLY A O 1
ATOM 711 N N . TRP A 1 94 ? 8.241 -14.911 -18.147 1.00 75.69 94 TRP A N 1
ATOM 712 C CA . TRP A 1 94 ? 8.488 -13.974 -17.040 1.00 75.69 94 TRP A CA 1
ATOM 713 C C . TRP A 1 94 ? 7.283 -13.079 -16.766 1.00 75.69 94 TRP A C 1
ATOM 715 O O . TRP A 1 94 ? 6.920 -12.848 -15.614 1.00 75.69 94 TRP A O 1
ATOM 725 N N . LYS A 1 95 ? 6.618 -12.633 -17.835 1.00 74.38 95 LYS A N 1
ATOM 726 C CA . LYS A 1 95 ? 5.380 -11.855 -17.752 1.00 74.38 95 LYS A CA 1
ATOM 727 C C . LYS A 1 95 ? 4.273 -12.631 -17.035 1.00 74.38 95 LYS A C 1
ATOM 729 O O . LYS A 1 95 ? 3.627 -12.077 -16.151 1.00 74.38 95 LYS A O 1
ATOM 734 N N . LEU A 1 96 ? 4.079 -13.904 -17.384 1.00 74.81 96 LEU A N 1
ATOM 735 C CA . LEU A 1 96 ? 3.041 -14.736 -16.777 1.00 74.81 96 LEU A CA 1
ATOM 736 C C . LEU A 1 96 ? 3.318 -15.014 -15.294 1.00 74.81 96 LEU A C 1
ATOM 738 O O . LEU A 1 96 ? 2.428 -14.830 -14.468 1.00 74.81 96 LEU A O 1
ATOM 742 N N . ALA A 1 97 ? 4.551 -15.400 -14.953 1.00 79.06 97 ALA A N 1
ATOM 743 C CA . ALA A 1 97 ? 4.938 -15.672 -13.569 1.00 79.06 97 ALA A CA 1
ATOM 744 C C . ALA A 1 97 ? 4.763 -14.437 -12.670 1.00 79.06 97 ALA A C 1
ATOM 746 O O . ALA A 1 97 ? 4.270 -14.541 -11.548 1.00 79.06 97 ALA A O 1
ATOM 747 N N . TYR A 1 98 ? 5.119 -13.257 -13.182 1.00 75.44 98 TYR A N 1
ATOM 748 C CA . TYR A 1 98 ? 4.988 -12.004 -12.447 1.00 75.44 98 TYR A CA 1
ATOM 749 C C . TYR A 1 98 ? 3.524 -11.594 -12.226 1.00 75.44 98 TYR A C 1
ATOM 751 O O . TYR A 1 98 ? 3.151 -11.221 -11.114 1.00 75.44 98 TYR A O 1
ATOM 759 N N . ILE A 1 99 ? 2.677 -11.708 -13.255 1.00 78.12 99 ILE A N 1
ATOM 760 C CA . ILE A 1 99 ? 1.238 -11.419 -13.137 1.00 78.12 99 ILE A CA 1
ATOM 761 C C . ILE A 1 99 ? 0.583 -12.375 -12.135 1.00 78.12 99 ILE A C 1
ATOM 763 O O . ILE A 1 99 ? -0.112 -11.915 -11.232 1.00 78.12 99 ILE A O 1
ATOM 767 N N . ALA A 1 100 ? 0.864 -13.678 -12.234 1.00 78.38 100 ALA A N 1
ATOM 768 C CA . ALA A 1 100 ? 0.324 -14.683 -11.319 1.00 78.38 100 ALA A CA 1
ATOM 769 C C . ALA A 1 100 ? 0.737 -14.419 -9.861 1.00 78.38 100 ALA A C 1
ATOM 771 O O . ALA A 1 100 ? -0.082 -14.521 -8.949 1.00 78.38 100 ALA A O 1
ATOM 772 N N . PHE A 1 101 ? 1.993 -14.021 -9.632 1.00 84.94 101 PHE A N 1
ATOM 773 C CA . PHE A 1 101 ? 2.463 -13.630 -8.304 1.00 84.94 101 PHE A CA 1
ATOM 774 C C . PHE A 1 101 ? 1.646 -12.459 -7.742 1.00 84.94 101 PHE A C 1
ATOM 776 O O . PHE A 1 101 ? 1.150 -12.539 -6.618 1.00 84.94 101 PHE A O 1
ATOM 783 N N . LEU A 1 102 ? 1.453 -11.392 -8.521 1.00 80.44 102 LEU A N 1
ATOM 784 C CA . LEU A 1 102 ? 0.665 -10.236 -8.084 1.00 80.44 102 LEU A CA 1
ATOM 785 C C . LEU A 1 102 ? -0.799 -10.579 -7.815 1.00 80.44 102 LEU A C 1
ATOM 787 O O . LEU A 1 102 ? -1.367 -10.070 -6.851 1.00 80.44 102 LEU A O 1
ATOM 791 N N . GLU A 1 103 ? -1.395 -11.451 -8.623 1.00 80.12 103 GLU A N 1
ATOM 792 C CA . GLU A 1 103 ? -2.771 -11.911 -8.435 1.00 80.12 103 GLU A CA 1
ATOM 793 C C . GLU A 1 103 ? -2.939 -12.641 -7.097 1.00 80.12 103 GLU A C 1
ATOM 795 O O . GLU A 1 103 ? -3.821 -12.297 -6.309 1.00 80.12 103 GLU A O 1
ATOM 800 N N . ILE A 1 104 ? -2.038 -13.579 -6.784 1.00 85.62 104 ILE A N 1
ATOM 801 C CA . ILE A 1 104 ? -2.054 -14.337 -5.523 1.00 85.62 104 ILE A CA 1
ATOM 802 C C . ILE A 1 104 ? -1.937 -13.390 -4.323 1.00 85.62 104 ILE A C 1
ATOM 804 O O . ILE A 1 104 ? -2.730 -13.466 -3.380 1.00 85.62 104 ILE A O 1
ATOM 808 N N . TRP A 1 105 ? -0.979 -12.461 -4.360 1.00 84.62 105 TRP A N 1
ATOM 809 C CA . TRP A 1 105 ? -0.815 -11.470 -3.294 1.00 84.62 105 TRP A CA 1
ATOM 810 C C . TRP A 1 105 ? -2.023 -10.539 -3.178 1.00 84.62 105 TRP A C 1
ATOM 812 O O . TRP A 1 105 ? -2.453 -10.228 -2.064 1.00 84.62 105 TRP A O 1
ATOM 822 N N . GLY A 1 106 ? -2.601 -10.136 -4.310 1.00 80.94 106 GLY A N 1
ATOM 823 C CA . GLY A 1 106 ? -3.818 -9.335 -4.372 1.00 80.94 106 GLY A CA 1
ATOM 824 C C . GLY A 1 106 ? -4.992 -10.018 -3.674 1.00 80.94 106 GLY A C 1
ATOM 825 O O . GLY A 1 106 ? -5.637 -9.405 -2.820 1.00 80.94 106 GLY A O 1
ATOM 826 N N . VAL A 1 107 ? -5.217 -11.305 -3.956 1.00 83.31 107 VAL A N 1
ATOM 827 C CA . VAL A 1 107 ? -6.275 -12.111 -3.325 1.00 83.31 107 VAL A CA 1
ATOM 828 C C . VAL A 1 107 ? -6.065 -12.217 -1.815 1.00 83.31 107 VAL A C 1
ATOM 830 O O . VAL A 1 107 ? -6.995 -11.964 -1.049 1.00 83.31 107 VAL A O 1
ATOM 833 N N . ILE A 1 108 ? -4.847 -12.523 -1.361 1.00 88.12 108 ILE A N 1
ATOM 834 C CA . ILE A 1 108 ? -4.537 -12.633 0.075 1.00 88.12 108 ILE A CA 1
ATOM 835 C C . ILE A 1 108 ? -4.836 -11.314 0.797 1.00 88.12 108 ILE A C 1
ATOM 837 O O . ILE A 1 108 ? -5.511 -11.295 1.831 1.00 88.12 108 ILE A O 1
ATOM 841 N N . VAL A 1 109 ? -4.360 -10.192 0.252 1.00 84.06 109 VAL A N 1
ATOM 842 C CA . VAL A 1 109 ? -4.576 -8.863 0.842 1.00 84.06 109 VAL A CA 1
ATOM 843 C C . VAL A 1 109 ? -6.060 -8.504 0.859 1.00 84.06 109 VAL A C 1
ATOM 845 O O . VAL A 1 109 ? -6.546 -7.977 1.864 1.00 84.06 109 VAL A O 1
ATOM 848 N N . PHE A 1 110 ? -6.786 -8.819 -0.212 1.00 82.62 110 PHE A N 1
ATOM 849 C CA . PHE A 1 110 ? -8.223 -8.588 -0.302 1.00 82.62 110 PHE A CA 1
ATOM 850 C C . PHE A 1 110 ? -8.984 -9.352 0.786 1.00 82.62 110 PHE A C 1
ATOM 852 O O . PHE A 1 110 ? -9.735 -8.742 1.551 1.00 82.62 110 PHE A O 1
ATOM 859 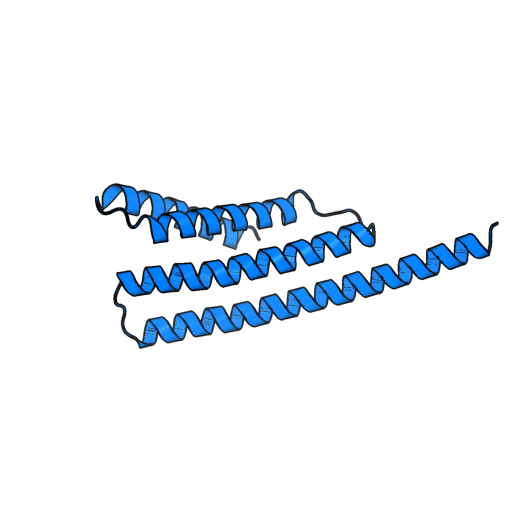N N . VAL A 1 111 ? -8.722 -10.653 0.938 1.00 86.69 111 VAL A N 1
ATOM 860 C CA . VAL A 1 111 ? -9.346 -11.495 1.973 1.00 86.69 111 VAL A CA 1
ATOM 861 C C . VAL A 1 111 ? -9.067 -10.943 3.372 1.00 86.69 111 VAL A C 1
ATOM 863 O O . VAL A 1 111 ? -9.990 -10.767 4.170 1.00 86.69 111 VAL A O 1
ATOM 866 N N . LEU A 1 112 ? -7.816 -10.579 3.669 1.00 86.56 112 LEU A N 1
ATOM 867 C CA . LEU A 1 112 ? -7.454 -9.972 4.955 1.00 86.56 112 LEU A CA 1
ATOM 868 C C . LEU A 1 112 ? -8.169 -8.634 5.197 1.00 86.56 112 LEU A C 1
ATOM 870 O O . LEU A 1 112 ? -8.532 -8.318 6.334 1.00 86.56 112 LEU A O 1
ATOM 874 N N . GLY A 1 113 ? -8.377 -7.841 4.148 1.00 85.56 113 GLY A N 1
ATOM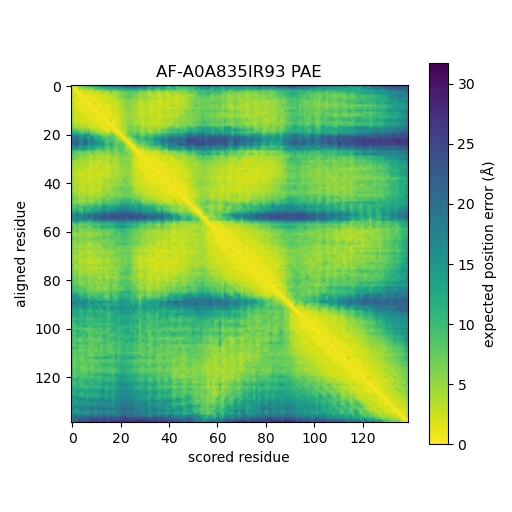 875 C CA . GLY A 1 113 ? -9.133 -6.595 4.206 1.00 85.56 113 GLY A CA 1
ATOM 876 C C . GLY A 1 113 ? -10.611 -6.816 4.534 1.00 85.56 113 GLY A C 1
ATOM 877 O O . GLY A 1 113 ? -11.152 -6.131 5.406 1.00 85.56 113 GLY A O 1
ATOM 878 N N . ILE A 1 114 ? -11.238 -7.818 3.914 1.00 86.19 114 ILE A N 1
ATOM 879 C CA . ILE A 1 114 ? -12.628 -8.206 4.190 1.00 86.19 114 ILE A CA 1
ATOM 880 C C . ILE A 1 114 ? -12.788 -8.698 5.629 1.00 86.19 114 ILE A C 1
ATOM 882 O O . ILE A 1 114 ? -13.670 -8.214 6.337 1.00 86.19 114 ILE A O 1
ATOM 886 N N . ILE A 1 115 ? -11.897 -9.567 6.114 1.00 88.38 115 ILE A N 1
ATOM 887 C CA . ILE A 1 115 ? -11.927 -10.049 7.507 1.00 88.38 115 ILE A CA 1
ATOM 888 C C . ILE A 1 115 ? -11.855 -8.872 8.492 1.00 88.38 115 ILE A C 1
ATOM 890 O O . ILE A 1 115 ? -12.618 -8.800 9.456 1.00 88.38 115 ILE A O 1
ATOM 894 N N . ARG A 1 116 ? -10.972 -7.895 8.245 1.00 86.25 116 ARG A N 1
ATOM 895 C CA . ARG A 1 116 ? -10.870 -6.688 9.086 1.00 86.25 116 ARG A CA 1
ATOM 896 C C . ARG A 1 116 ? -12.154 -5.867 9.083 1.00 86.25 116 ARG A C 1
ATOM 898 O O . ARG A 1 116 ? -12.503 -5.304 10.121 1.00 86.25 116 ARG A O 1
ATOM 905 N N . LEU A 1 117 ? -12.825 -5.782 7.939 1.00 85.44 117 LEU A N 1
ATOM 906 C CA . LEU A 1 117 ? -14.073 -5.048 7.798 1.00 85.44 117 LEU A CA 1
ATOM 907 C C . LEU A 1 117 ? -15.220 -5.725 8.555 1.00 85.44 117 LEU A C 1
ATOM 909 O O . LEU A 1 117 ? -15.943 -5.041 9.280 1.00 85.44 117 LEU A O 1
ATOM 913 N N . VAL A 1 118 ? -15.346 -7.050 8.435 1.00 87.69 118 VAL A N 1
ATOM 914 C CA . VAL A 1 118 ? -16.342 -7.855 9.161 1.00 87.69 118 VAL A CA 1
ATOM 915 C C . VAL A 1 118 ? -16.148 -7.696 10.667 1.00 87.69 118 VAL A C 1
ATOM 917 O O . VAL A 1 118 ? -17.059 -7.230 11.350 1.00 87.69 118 VAL A O 1
ATOM 920 N N . ASN A 1 119 ? -14.927 -7.914 11.161 1.00 86.12 119 ASN A N 1
ATOM 921 C CA . ASN A 1 119 ? -14.599 -7.777 12.584 1.00 86.12 119 ASN A CA 1
ATOM 922 C C . ASN A 1 119 ? -14.850 -6.354 13.118 1.00 86.12 119 ASN A C 1
ATOM 924 O O . ASN A 1 119 ? -15.180 -6.162 14.288 1.00 86.12 119 ASN A O 1
ATOM 928 N N . ALA A 1 120 ? -14.655 -5.323 12.290 1.00 83.69 120 ALA A N 1
ATOM 929 C CA . ALA A 1 120 ? -14.969 -3.945 12.666 1.00 83.69 120 ALA A CA 1
ATOM 930 C C . ALA A 1 120 ? -16.485 -3.682 12.687 1.00 83.69 120 ALA A C 1
ATOM 932 O O . ALA A 1 120 ? -16.959 -2.925 13.534 1.00 83.69 120 ALA A O 1
ATOM 933 N N . GLY A 1 121 ? -17.240 -4.310 11.783 1.00 83.38 121 GLY A N 1
ATOM 934 C CA . GLY A 1 121 ? -18.697 -4.229 11.722 1.00 83.38 121 GLY A CA 1
ATOM 935 C C . GLY A 1 121 ? -19.386 -4.922 12.898 1.00 83.38 121 GLY A C 1
ATOM 936 O O . GLY A 1 121 ? -20.324 -4.362 13.462 1.00 83.38 121 GLY A O 1
ATOM 937 N N . GLU A 1 122 ? -18.903 -6.093 13.313 1.00 86.81 122 GLU A N 1
ATOM 938 C CA . GLU A 1 122 ? -19.408 -6.814 14.493 1.00 86.81 122 GLU A CA 1
ATOM 939 C C . GLU A 1 122 ? -19.247 -5.981 15.767 1.00 86.81 122 GLU A C 1
ATOM 941 O O . GLU A 1 122 ? -20.232 -5.688 16.443 1.00 86.81 122 GLU A O 1
ATOM 946 N N . LYS A 1 123 ? -18.043 -5.448 16.005 1.00 83.19 123 LYS A N 1
ATOM 947 C CA . LYS A 1 123 ? -17.769 -4.542 17.136 1.00 83.19 123 LYS A CA 1
ATOM 948 C C . LYS A 1 123 ? -18.638 -3.288 17.123 1.00 83.19 123 LYS A C 1
ATOM 950 O O . LYS A 1 123 ? -18.989 -2.752 18.173 1.00 83.19 123 LYS A O 1
ATOM 955 N N . TRP A 1 124 ? -18.974 -2.789 15.934 1.00 80.19 124 TRP A N 1
ATOM 956 C CA . TRP A 1 124 ? -19.880 -1.654 15.794 1.00 80.19 124 TRP A CA 1
ATOM 957 C C . TRP A 1 124 ? -21.321 -2.006 16.179 1.00 80.19 124 TRP A C 1
ATOM 959 O O . TRP A 1 124 ? -21.978 -1.206 16.850 1.00 80.19 124 TRP A O 1
ATOM 969 N N . LYS A 1 125 ? -21.801 -3.200 15.809 1.00 83.75 125 LYS A N 1
ATOM 970 C CA . LYS A 1 125 ? -23.127 -3.693 16.213 1.00 83.75 125 LYS A CA 1
ATOM 971 C C . LYS A 1 125 ? -23.212 -3.872 17.730 1.00 83.75 125 LYS A C 1
ATOM 973 O O . LYS A 1 125 ? -24.156 -3.365 18.327 1.00 83.75 125 LYS A O 1
ATOM 978 N N . GLU A 1 126 ? -22.212 -4.499 18.347 1.00 85.00 126 GLU A N 1
ATOM 979 C CA . GLU A 1 126 ? -22.136 -4.696 19.804 1.00 85.00 126 GLU A CA 1
ATOM 980 C C . GLU A 1 126 ? -22.212 -3.367 20.566 1.00 85.00 126 GLU A C 1
ATOM 982 O O . GLU A 1 126 ? -23.089 -3.182 21.408 1.00 85.00 126 GLU A O 1
ATOM 987 N N . ALA A 1 127 ? -21.368 -2.394 20.204 1.00 81.56 127 ALA A N 1
ATOM 988 C CA . ALA A 1 127 ? -21.345 -1.079 20.846 1.00 81.56 127 ALA A CA 1
ATOM 989 C C . ALA A 1 127 ? -22.685 -0.332 20.723 1.00 81.56 127 ALA A C 1
ATOM 991 O O . ALA A 1 127 ? -23.112 0.358 21.654 1.00 81.56 127 ALA A O 1
ATOM 992 N N . LYS A 1 128 ? -23.376 -0.475 19.584 1.00 82.81 128 LYS A N 1
ATOM 993 C CA . LYS A 1 128 ? -24.703 0.116 19.377 1.00 82.81 128 LYS A CA 1
ATOM 994 C C . LYS A 1 128 ? -25.749 -0.533 20.287 1.00 82.81 128 LYS A C 1
ATOM 996 O O . LYS A 1 128 ? -26.548 0.194 20.875 1.00 82.81 128 LYS A O 1
ATOM 1001 N N . THR A 1 129 ? -25.725 -1.858 20.425 1.00 85.19 129 THR A N 1
ATOM 1002 C CA . THR A 1 129 ? -26.632 -2.609 21.306 1.00 85.19 129 THR A CA 1
ATOM 1003 C C . THR A 1 129 ? -26.428 -2.231 22.771 1.00 85.19 129 THR A C 1
ATOM 1005 O O . THR A 1 129 ? -27.401 -1.894 23.443 1.00 85.19 129 THR A O 1
ATOM 1008 N N . THR A 1 130 ? -25.182 -2.181 23.253 1.00 84.00 130 THR A N 1
ATOM 1009 C CA . THR A 1 130 ? -24.869 -1.787 24.639 1.00 84.00 130 THR A CA 1
ATOM 1010 C C . THR A 1 130 ? -25.341 -0.367 24.950 1.00 84.00 130 THR A C 1
ATOM 1012 O O . THR A 1 130 ? -25.971 -0.134 25.979 1.00 84.00 130 THR A O 1
ATOM 1015 N N . ARG A 1 131 ? -25.094 0.585 24.040 1.00 80.75 131 ARG A N 1
ATOM 1016 C CA . ARG A 1 131 ? -25.517 1.984 24.208 1.00 80.75 131 ARG A CA 1
ATOM 1017 C C . ARG A 1 131 ? -27.038 2.132 24.259 1.00 80.75 131 ARG A C 1
ATOM 1019 O O . ARG A 1 131 ? -27.549 2.887 25.074 1.00 80.75 131 ARG A O 1
ATOM 1026 N N . ASN A 1 132 ? -27.758 1.418 23.395 1.00 83.38 132 ASN A N 1
ATOM 1027 C CA . ASN A 1 132 ? -29.219 1.449 23.394 1.00 83.38 132 ASN A CA 1
ATOM 1028 C C . ASN A 1 132 ? -29.795 0.826 24.678 1.00 83.38 132 ASN A C 1
ATOM 1030 O O . ASN A 1 132 ? -30.753 1.357 25.225 1.00 83.38 132 ASN A O 1
ATOM 1034 N N . GLY A 1 133 ? -29.196 -0.261 25.177 1.00 83.31 133 GLY A N 1
ATOM 1035 C CA . GLY A 1 133 ? -29.590 -0.877 26.446 1.00 83.31 133 GLY A CA 1
ATOM 1036 C C . GLY A 1 133 ? -29.420 0.058 27.646 1.00 83.31 133 GLY A C 1
ATOM 1037 O O . GLY A 1 133 ? -30.317 0.131 28.476 1.00 83.31 133 GLY A O 1
ATOM 1038 N N . TRP A 1 134 ? -28.318 0.815 27.698 1.00 82.62 134 TRP A N 1
ATOM 1039 C CA . TRP A 1 134 ? -28.071 1.820 28.740 1.00 82.62 134 TRP A CA 1
ATOM 1040 C C . TRP A 1 134 ? -29.050 3.005 28.677 1.00 82.62 134 TRP A C 1
ATOM 1042 O O . TRP A 1 134 ? -29.636 3.364 29.690 1.00 82.62 134 TRP A O 1
ATOM 1052 N N . ASN A 1 135 ? -29.301 3.567 27.486 1.00 83.56 135 ASN A N 1
ATOM 1053 C CA . ASN A 1 135 ? -30.293 4.642 27.321 1.00 83.56 135 ASN A CA 1
ATOM 1054 C C . ASN A 1 135 ? -31.704 4.215 27.762 1.00 83.56 135 ASN A C 1
ATOM 1056 O O . ASN A 1 135 ? -32.465 5.029 28.266 1.00 83.56 135 ASN A O 1
ATOM 1060 N N . ASN A 1 136 ? -32.068 2.949 27.545 1.00 84.19 136 ASN A N 1
ATOM 1061 C CA . ASN A 1 136 ? -33.390 2.438 27.905 1.00 84.19 136 ASN A CA 1
ATOM 1062 C C . ASN A 1 136 ? -33.526 2.128 29.404 1.00 84.19 136 ASN A C 1
ATOM 1064 O O . ASN A 1 136 ? -34.647 2.038 29.898 1.00 84.19 136 ASN A O 1
ATOM 1068 N N . SER A 1 137 ? -32.417 1.920 30.122 1.00 81.25 137 SER A N 1
ATOM 1069 C CA . SER A 1 137 ? -32.433 1.640 31.559 1.00 81.25 137 SER A CA 1
ATOM 1070 C C . SER A 1 137 ? -32.289 2.892 32.422 1.00 81.25 137 SER A C 1
ATOM 1072 O O . SER A 1 137 ? -32.549 2.810 33.622 1.00 81.25 137 SER A O 1
ATOM 1074 N N . HIS A 1 138 ? -31.845 4.021 31.863 1.00 72.12 138 HIS A N 1
ATOM 1075 C CA . HIS A 1 138 ? -31.635 5.295 32.563 1.00 72.12 138 HIS A CA 1
ATOM 1076 C C . HIS A 1 138 ? -32.284 6.440 31.745 1.00 72.12 138 HIS A C 1
ATOM 1078 O O . HIS A 1 138 ? -31.575 7.078 30.962 1.00 72.12 138 HIS A O 1
ATOM 1084 N N . PRO A 1 139 ? -33.616 6.641 31.849 1.00 65.56 139 PRO A N 1
ATOM 1085 C CA . PRO A 1 139 ? -34.336 7.708 31.144 1.00 65.56 139 PRO A CA 1
ATOM 1086 C C . PRO A 1 139 ? -33.990 9.117 31.644 1.00 65.56 139 PRO A C 1
ATOM 1088 O O . PRO A 1 139 ? -33.637 9.263 32.837 1.00 65.56 139 PRO A O 1
#

Nearest PDB structures (foldseek):
  5vre-assembly1_D  TM=2.511E-01  e=5.905E+00  Chamaesiphon minutus PCC 6605

InterPro domains:
  IPR006593 Cytochrome b561/ferric reductase, transmembrane domain [PS50939] (1-121)

Mean predicted aligned error: 8.47 Å

Foldseek 3Di:
DPVVLVVLVVVLVVVVVVCVPPPDHPPVLNVLSVVLNVLVVVLVCCVPVVCDDPPLVSQLVSLVVNLVSVLVSLVSVVVSVVVVCVVVVDDPVVVVVVVVVSVVVSVVVNVVSVVSNVVSVVVSVVVVVVVVVVVVVPD

Secondary structure (DSSP, 8-state):
-HHHHHHHHHHHHHHHHHHHHSS---HHHHHHHHHHHHHHHHHHHHHHH----S-HHHHHHHHHHHHHHHHHHHHHHHHHHHHHHHHH---HHHHHHHHHHHHHHHHHHHHHHHHHHHHHHHHHHHHHHHHHHHHHH--

Radius of gyration: 20.53 Å; Cα contacts (8 Å, |Δi|>4): 62; chains: 1; bounding box: 52×29×58 Å

Solvent-accessible surface area (backbone atoms only — not comparable to full-atom values): 7741 Å² total; per-residue (Å²): 113,68,68,64,50,51,52,51,51,54,52,50,55,50,50,54,53,54,51,69,71,64,82,62,73,61,62,68,64,52,51,51,48,49,51,44,50,52,56,50,50,50,53,50,47,48,62,69,77,59,64,63,67,91,50,45,66,59,44,34,53,52,42,49,51,52,41,54,55,50,52,51,43,53,54,48,49,53,53,47,49,54,54,54,49,65,75,64,70,64,64,69,67,61,56,51,55,52,52,51,52,51,50,54,52,49,52,54,51,49,53,56,41,50,54,52,41,52,59,30,50,52,52,32,53,53,55,52,52,55,51,52,53,50,52,72,74,58,125

Organism: NCBI:txid261450

pLDDT: mean 80.28, std 7.77, range [56.31, 91.19]

Sequence (139 aa):
MGLGYALGFAGFVTGLKLGSSSGVQHNVHRNLAIVLFTVGSFQVLVAMCLRPKKDHKLRFYWAKSHLVIGLSILILGIIEISEGLRLLEPAKGWKLAYIAFLEIWGVIVFVLGIIRLVNAGEKWKEAKTTRNGWNNSHP